Protein AF-A0A9Q0YA78-F1 (afdb_monomer_lite)

Radius of gyration: 36.46 Å; chains: 1; bounding box: 88×29×106 Å

Organism: Holothuria leucospilota (NCBI:txid206669)

Structure (mmCIF, N/CA/C/O backbone):
data_AF-A0A9Q0YA78-F1
#
_entry.id   AF-A0A9Q0YA78-F1
#
loop_
_atom_site.group_PDB
_atom_site.id
_atom_site.type_symbol
_atom_site.label_atom_id
_atom_site.label_alt_id
_atom_site.label_comp_id
_atom_site.label_asym_id
_atom_site.label_entity_id
_atom_site.label_seq_id
_atom_site.pdbx_PDB_ins_code
_atom_site.Cartn_x
_atom_site.Cartn_y
_atom_site.Cartn_z
_atom_site.occupancy
_atom_site.B_iso_or_equiv
_atom_site.auth_seq_id
_atom_site.auth_comp_id
_atom_site.auth_asym_id
_atom_site.auth_atom_id
_atom_site.pdbx_PDB_model_num
ATOM 1 N N . MET A 1 1 ? 70.810 4.945 -83.629 1.00 48.88 1 MET A N 1
ATOM 2 C CA . MET A 1 1 ? 69.880 4.087 -82.859 1.00 48.88 1 MET A CA 1
ATOM 3 C C . MET A 1 1 ? 69.888 4.573 -81.415 1.00 48.88 1 MET A C 1
ATOM 5 O O . MET A 1 1 ? 70.810 4.246 -80.690 1.00 48.88 1 MET A O 1
ATOM 9 N N . GLY A 1 2 ? 68.964 5.450 -81.023 1.00 53.22 2 GLY A N 1
ATOM 10 C CA . GLY A 1 2 ? 68.995 6.062 -79.678 1.00 53.22 2 GLY A CA 1
ATOM 11 C C . GLY A 1 2 ? 67.741 6.845 -79.279 1.00 53.22 2 GLY A C 1
ATOM 12 O O . GLY A 1 2 ? 67.612 7.241 -78.131 1.00 53.22 2 GLY A O 1
ATOM 13 N N . HIS A 1 3 ? 66.785 7.029 -80.196 1.00 46.94 3 HIS A N 1
ATOM 14 C CA . HIS A 1 3 ? 65.604 7.865 -79.962 1.00 46.94 3 HIS A CA 1
ATOM 15 C C . HIS A 1 3 ? 64.365 7.117 -79.433 1.00 46.94 3 HIS A C 1
ATOM 17 O O . HIS A 1 3 ? 63.418 7.769 -79.011 1.00 46.94 3 HIS A O 1
ATOM 23 N N . GLN A 1 4 ? 64.344 5.775 -79.415 1.00 49.75 4 GLN A N 1
ATOM 24 C CA . GLN A 1 4 ? 63.182 5.016 -78.909 1.00 49.75 4 GLN A CA 1
ATOM 25 C C . GLN A 1 4 ? 63.222 4.704 -77.402 1.00 49.75 4 GLN A C 1
ATOM 27 O O . GLN A 1 4 ? 62.189 4.395 -76.812 1.00 49.75 4 GLN A O 1
ATOM 32 N N . ILE A 1 5 ? 64.381 4.808 -76.746 1.00 51.97 5 ILE A N 1
ATOM 33 C CA . ILE A 1 5 ? 64.508 4.434 -75.325 1.00 51.97 5 ILE A CA 1
ATOM 34 C C . ILE A 1 5 ? 63.993 5.557 -74.405 1.00 51.97 5 ILE A C 1
ATOM 36 O O . ILE A 1 5 ? 63.426 5.276 -73.353 1.00 51.97 5 ILE A O 1
ATOM 40 N N . ILE A 1 6 ? 64.109 6.822 -74.824 1.00 52.03 6 ILE A N 1
ATOM 41 C CA . ILE A 1 6 ? 63.737 7.985 -73.999 1.00 52.03 6 ILE A CA 1
ATOM 42 C C . ILE A 1 6 ? 62.209 8.099 -73.854 1.00 52.03 6 ILE A C 1
ATOM 44 O O . ILE A 1 6 ? 61.711 8.275 -72.748 1.00 52.03 6 ILE A O 1
ATOM 48 N N . VAL A 1 7 ? 61.453 7.878 -74.935 1.00 53.69 7 VAL A N 1
ATOM 49 C CA . VAL A 1 7 ? 59.979 7.976 -74.919 1.00 53.69 7 VAL A CA 1
ATOM 50 C C . VAL A 1 7 ? 59.339 6.860 -74.079 1.00 53.69 7 VAL A C 1
ATOM 52 O O . VAL A 1 7 ? 58.340 7.080 -73.401 1.00 53.69 7 VAL A O 1
ATOM 55 N N . THR A 1 8 ? 59.942 5.668 -74.051 1.00 49.88 8 THR A N 1
ATOM 56 C CA . THR A 1 8 ? 59.390 4.516 -73.312 1.00 49.88 8 THR A CA 1
ATOM 57 C C . THR A 1 8 ? 59.536 4.663 -71.787 1.00 49.88 8 THR A C 1
ATOM 59 O O . THR A 1 8 ? 58.730 4.115 -71.034 1.00 49.88 8 THR A O 1
ATOM 62 N N . ASN A 1 9 ? 60.535 5.418 -71.313 1.00 53.44 9 ASN A N 1
ATOM 63 C CA . ASN A 1 9 ? 60.735 5.676 -69.883 1.00 53.44 9 ASN A CA 1
ATOM 64 C C . ASN A 1 9 ? 59.846 6.809 -69.349 1.00 53.44 9 ASN A C 1
ATOM 66 O O . ASN A 1 9 ? 59.402 6.725 -68.206 1.00 53.44 9 ASN A O 1
ATOM 70 N N . GLU A 1 10 ? 59.531 7.826 -70.157 1.00 51.75 10 GLU A N 1
ATOM 71 C CA . GLU A 1 10 ? 58.632 8.907 -69.725 1.00 51.75 10 GLU A CA 1
ATOM 72 C C . GLU A 1 10 ? 57.169 8.461 -69.619 1.00 51.75 10 GLU A C 1
ATOM 74 O O . GLU A 1 10 ? 56.489 8.830 -68.663 1.00 51.75 10 GLU A O 1
ATOM 79 N N . ILE A 1 11 ? 56.703 7.589 -70.522 1.00 53.38 11 ILE A N 1
ATOM 80 C CA . ILE A 1 11 ? 55.330 7.057 -70.470 1.00 53.38 11 ILE A CA 1
ATOM 81 C C . ILE A 1 11 ? 55.129 6.194 -69.210 1.00 53.38 11 ILE A C 1
ATOM 83 O O . ILE A 1 11 ? 54.142 6.356 -68.498 1.00 53.38 11 ILE A O 1
ATOM 87 N N . LYS A 1 12 ? 56.114 5.356 -68.846 1.00 54.06 12 LYS A N 1
ATOM 88 C CA . LYS A 1 12 ? 56.071 4.579 -67.592 1.00 54.06 12 LYS A CA 1
ATOM 89 C C . LYS A 1 12 ? 56.096 5.454 -66.338 1.00 54.06 12 LYS A C 1
ATOM 91 O O . LYS A 1 12 ? 55.499 5.076 -65.333 1.00 54.06 12 LYS A O 1
ATOM 96 N N . ALA A 1 13 ? 56.786 6.596 -66.371 1.00 56.91 13 ALA A N 1
ATOM 97 C CA . ALA A 1 13 ? 56.838 7.519 -65.240 1.00 56.91 13 ALA A CA 1
ATOM 98 C C . ALA A 1 13 ? 55.505 8.262 -65.040 1.00 56.91 13 ALA A C 1
ATOM 100 O O . ALA A 1 13 ? 55.078 8.436 -63.900 1.00 56.91 13 ALA A O 1
ATOM 101 N N . GLN A 1 14 ? 54.817 8.647 -66.121 1.00 55.91 14 GLN A N 1
ATOM 102 C CA . GLN A 1 14 ? 53.503 9.299 -66.042 1.00 55.91 14 GLN A CA 1
ATOM 103 C C . GLN A 1 14 ? 52.413 8.366 -65.499 1.00 55.91 14 GLN A C 1
ATOM 105 O O . GLN A 1 14 ? 51.629 8.786 -64.644 1.00 55.91 14 GLN A O 1
ATOM 110 N N . ASP A 1 15 ? 52.420 7.092 -65.895 1.00 57.22 15 ASP A N 1
ATOM 111 C CA . ASP A 1 15 ? 51.503 6.095 -65.334 1.00 57.22 15 ASP A CA 1
ATOM 112 C C . ASP A 1 15 ? 51.773 5.862 -63.838 1.00 57.22 15 ASP A C 1
ATOM 114 O O . ASP A 1 15 ? 50.841 5.782 -63.036 1.00 57.22 15 ASP A O 1
ATOM 118 N N . LEU A 1 16 ? 53.045 5.838 -63.420 1.00 59.56 16 LEU A N 1
ATOM 119 C CA . LEU A 1 16 ? 53.422 5.643 -62.016 1.00 59.56 16 LEU A CA 1
ATOM 120 C C . LEU A 1 16 ? 52.961 6.801 -61.113 1.00 59.56 16 LEU A C 1
ATOM 122 O O . LEU A 1 16 ? 52.517 6.575 -59.985 1.00 59.56 16 LEU A O 1
ATOM 126 N N . VAL A 1 17 ? 53.030 8.040 -61.612 1.00 66.94 17 VAL A N 1
ATOM 127 C CA . VAL A 1 17 ? 52.530 9.229 -60.900 1.00 66.94 17 VAL A CA 1
ATOM 128 C C . VAL A 1 17 ? 51.002 9.198 -60.800 1.00 66.94 17 VAL A C 1
ATOM 130 O O . VAL A 1 17 ? 50.461 9.501 -59.735 1.00 66.94 17 VAL A O 1
ATOM 133 N N . GLY A 1 18 ? 50.309 8.762 -61.857 1.00 71.06 18 GLY A N 1
ATOM 134 C CA . GLY A 1 18 ? 48.857 8.565 -61.849 1.00 71.06 18 GLY A CA 1
ATOM 135 C C . GLY A 1 18 ? 48.407 7.527 -60.818 1.00 71.06 18 GLY A C 1
ATOM 136 O O . GLY A 1 18 ? 47.500 7.794 -60.029 1.00 71.06 18 GLY A O 1
ATOM 137 N N . TYR A 1 19 ? 49.093 6.383 -60.748 1.00 74.75 19 TYR A N 1
ATOM 138 C CA . TYR A 1 19 ? 48.828 5.347 -59.745 1.00 74.75 19 TYR A CA 1
ATOM 139 C C . TYR A 1 19 ? 49.105 5.823 -58.315 1.00 74.75 19 TYR A C 1
ATOM 141 O O . TYR A 1 19 ? 48.312 5.549 -57.415 1.00 74.75 19 TYR A O 1
ATOM 149 N N . SER A 1 20 ? 50.190 6.570 -58.095 1.00 78.12 20 SER A N 1
ATOM 150 C CA . SER A 1 20 ? 50.509 7.141 -56.779 1.00 78.12 20 SER A CA 1
ATOM 151 C C . SER A 1 20 ? 49.439 8.135 -56.313 1.00 78.12 20 SER A C 1
ATOM 153 O O . SER A 1 20 ? 48.967 8.065 -55.177 1.00 78.12 20 SER A O 1
ATOM 155 N N . LEU A 1 21 ? 48.989 9.023 -57.207 1.00 80.00 21 LEU A N 1
ATOM 156 C CA . LEU A 1 21 ? 47.930 9.982 -56.901 1.00 80.00 21 LEU A CA 1
ATOM 157 C C . LEU A 1 21 ? 46.595 9.272 -56.631 1.00 80.00 21 LEU A C 1
ATOM 159 O O . LEU A 1 21 ? 45.895 9.617 -55.681 1.00 80.00 21 LEU A O 1
ATOM 163 N N . PHE A 1 22 ? 46.269 8.242 -57.414 1.00 78.00 22 PHE A N 1
ATOM 164 C CA . PHE A 1 22 ? 45.062 7.440 -57.227 1.00 78.00 22 PHE A CA 1
ATOM 165 C C . PHE A 1 22 ? 45.054 6.714 -55.875 1.00 78.00 22 PHE A C 1
ATOM 167 O O . PHE A 1 22 ? 44.046 6.735 -55.170 1.00 78.00 22 PHE A O 1
ATOM 174 N N . LEU A 1 23 ? 46.187 6.134 -55.465 1.00 79.75 23 LEU A N 1
ATOM 175 C CA . LEU A 1 23 ? 46.332 5.484 -54.160 1.00 79.75 23 LEU A CA 1
ATOM 176 C C . LEU A 1 23 ? 46.235 6.477 -52.997 1.00 79.75 23 LEU A C 1
ATOM 178 O O . LEU A 1 23 ? 45.629 6.155 -51.975 1.00 79.75 23 LEU A O 1
ATOM 182 N N . LEU A 1 24 ? 46.777 7.689 -53.148 1.00 83.94 24 LEU A N 1
ATOM 183 C CA . LEU A 1 24 ? 46.647 8.745 -52.141 1.00 83.94 24 LEU A CA 1
ATOM 184 C C . LEU A 1 24 ? 45.196 9.203 -51.982 1.00 83.94 24 LEU A C 1
ATOM 186 O O . LEU A 1 24 ? 44.709 9.302 -50.857 1.00 83.94 24 LEU A O 1
ATOM 190 N N . VAL A 1 25 ? 44.487 9.428 -53.092 1.00 87.00 25 VAL A N 1
ATOM 191 C CA . VAL A 1 25 ? 43.066 9.801 -53.068 1.00 87.00 25 VAL A CA 1
ATOM 192 C C . VAL A 1 25 ? 42.229 8.678 -52.459 1.00 87.00 25 VAL A C 1
ATOM 194 O O . VAL A 1 25 ? 41.401 8.938 -51.590 1.00 87.00 25 VAL A O 1
ATOM 197 N N . TYR A 1 26 ? 42.478 7.426 -52.844 1.00 83.50 26 TYR A N 1
ATOM 198 C CA . TYR A 1 26 ? 41.766 6.276 -52.293 1.00 83.50 26 TYR A CA 1
ATOM 199 C C . TYR A 1 26 ? 42.008 6.114 -50.787 1.00 83.50 26 TYR A C 1
ATOM 201 O O . TYR A 1 26 ? 41.061 5.912 -50.032 1.00 83.50 26 TYR A O 1
ATOM 209 N N . SER A 1 27 ? 43.257 6.261 -50.336 1.00 86.62 27 SER A N 1
ATOM 210 C CA . SER A 1 27 ? 43.613 6.209 -48.914 1.00 86.62 27 SER A CA 1
ATOM 211 C C . SER A 1 27 ? 42.928 7.322 -48.116 1.00 86.62 27 SER A C 1
ATOM 213 O O . SER A 1 27 ? 42.385 7.067 -47.041 1.00 86.62 27 SER A O 1
ATOM 215 N N . LEU A 1 28 ? 42.865 8.539 -48.668 1.00 90.25 28 LEU A N 1
ATOM 216 C CA . LEU A 1 28 ? 42.172 9.666 -48.046 1.00 90.25 28 LEU A CA 1
ATOM 217 C C . LEU A 1 28 ? 40.662 9.405 -47.926 1.00 90.25 28 LEU A C 1
ATOM 219 O O . LEU A 1 28 ? 40.086 9.590 -46.857 1.00 90.25 28 LEU A O 1
ATOM 223 N N . VAL A 1 29 ? 40.028 8.927 -49.001 1.00 90.31 29 VAL A N 1
ATOM 224 C CA . VAL A 1 29 ? 38.597 8.583 -49.013 1.00 90.31 29 VAL A CA 1
ATOM 225 C C . VAL A 1 29 ? 38.306 7.452 -48.030 1.00 90.31 29 VAL A C 1
ATOM 227 O O . VAL A 1 29 ? 37.355 7.540 -47.257 1.00 90.31 29 VAL A O 1
ATOM 230 N N . PHE A 1 30 ? 39.146 6.418 -48.005 1.00 86.06 30 PHE A N 1
ATOM 231 C CA . PHE A 1 30 ? 39.014 5.303 -47.075 1.00 86.06 30 PHE A CA 1
ATOM 232 C C . PHE A 1 30 ? 39.153 5.763 -45.619 1.00 86.06 30 PHE A C 1
ATOM 234 O O . PHE A 1 30 ? 38.323 5.409 -44.783 1.00 86.06 30 PHE A O 1
ATOM 241 N N . ALA A 1 31 ? 40.135 6.615 -45.315 1.00 90.62 31 ALA A N 1
ATOM 242 C CA . ALA A 1 31 ? 40.298 7.196 -43.987 1.00 90.62 31 ALA A CA 1
ATOM 243 C C . ALA A 1 31 ? 39.084 8.049 -43.579 1.00 90.62 31 ALA A C 1
ATOM 245 O O . ALA A 1 31 ? 38.609 7.931 -42.449 1.00 90.62 31 ALA A O 1
ATOM 246 N N . CYS A 1 32 ? 38.526 8.848 -44.496 1.00 88.25 32 CYS A N 1
ATOM 247 C CA . CYS A 1 32 ? 37.296 9.605 -44.255 1.00 88.25 32 CYS A CA 1
ATOM 248 C C . CYS A 1 32 ? 36.095 8.693 -43.979 1.00 88.25 32 CYS A C 1
ATOM 250 O O . CYS A 1 32 ? 35.324 8.979 -43.067 1.00 88.25 32 CYS A O 1
ATOM 252 N N . LEU A 1 33 ? 35.943 7.591 -44.720 1.00 88.00 33 LEU A N 1
ATOM 253 C CA . LEU A 1 33 ? 34.861 6.628 -44.506 1.00 88.00 33 LEU A CA 1
ATOM 254 C C . LEU A 1 33 ? 34.988 5.919 -43.157 1.00 88.00 33 LEU A C 1
ATOM 256 O O . LEU A 1 33 ? 34.001 5.811 -42.436 1.00 88.00 33 LEU A O 1
ATOM 260 N N . VAL A 1 34 ? 36.196 5.488 -42.783 1.00 87.69 34 VAL A N 1
ATOM 261 C CA . VAL A 1 34 ? 36.450 4.858 -41.479 1.00 87.69 34 VAL A CA 1
ATOM 262 C C . VAL A 1 34 ? 36.205 5.847 -40.344 1.00 87.69 34 VAL A C 1
ATOM 264 O O . VAL A 1 34 ? 35.561 5.490 -39.361 1.00 87.69 34 VAL A O 1
ATOM 267 N N . PHE A 1 35 ? 36.653 7.098 -40.482 1.00 85.88 35 PHE A N 1
ATOM 268 C CA . PHE A 1 35 ? 36.404 8.140 -39.489 1.00 85.88 35 PHE A CA 1
ATOM 269 C C . PHE A 1 35 ? 34.913 8.459 -39.362 1.00 85.88 35 PHE A C 1
ATOM 271 O O . PHE A 1 35 ? 34.400 8.546 -38.251 1.00 85.88 35 PHE A O 1
ATOM 278 N N . PHE A 1 36 ? 34.198 8.578 -40.483 1.00 82.00 36 PHE A N 1
ATOM 279 C CA . PHE A 1 36 ? 32.755 8.807 -40.487 1.00 82.00 36 PHE A CA 1
ATOM 280 C C . PHE A 1 36 ? 32.005 7.638 -39.849 1.00 82.00 36 PHE A C 1
ATOM 282 O O . PHE A 1 36 ? 31.114 7.855 -39.034 1.00 82.00 36 PHE A O 1
ATOM 289 N N . PHE A 1 37 ? 32.404 6.402 -40.155 1.00 80.00 37 PHE A N 1
ATOM 290 C CA . PHE A 1 37 ? 31.826 5.209 -39.552 1.00 80.00 37 PHE A CA 1
ATOM 291 C C . PHE A 1 37 ? 32.093 5.154 -38.046 1.00 80.00 37 PHE A C 1
ATOM 293 O O . PHE A 1 37 ? 31.168 4.910 -37.280 1.00 80.00 37 PHE A O 1
ATOM 300 N N . PHE A 1 38 ? 33.317 5.449 -37.598 1.00 77.75 38 PHE A N 1
ATOM 301 C CA . PHE A 1 38 ? 33.643 5.524 -36.172 1.00 77.75 38 PHE A CA 1
ATOM 302 C C . PHE A 1 38 ? 32.891 6.646 -35.466 1.00 77.75 38 PHE A C 1
ATOM 304 O O . PHE A 1 38 ? 32.394 6.433 -34.367 1.00 77.75 38 PHE A O 1
ATOM 311 N N . PHE A 1 39 ? 32.777 7.821 -36.081 1.00 77.12 39 PHE A N 1
ATOM 312 C CA . PHE A 1 39 ? 32.036 8.945 -35.522 1.00 77.12 39 PHE A CA 1
ATOM 313 C C . PHE A 1 39 ? 30.545 8.623 -35.425 1.00 77.12 39 PHE A C 1
ATOM 315 O O . PHE A 1 39 ? 29.938 8.850 -34.384 1.00 77.12 39 PHE A O 1
ATOM 322 N N . PHE A 1 40 ? 29.967 8.030 -36.470 1.00 73.75 40 PHE A N 1
ATO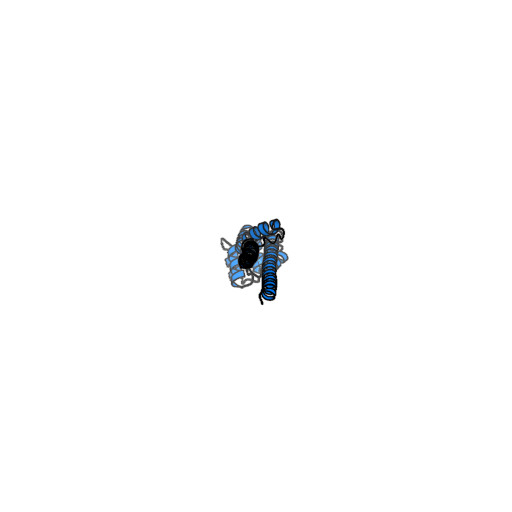M 323 C CA . PHE A 1 40 ? 28.573 7.605 -36.485 1.00 73.75 40 PHE A CA 1
ATOM 324 C C . PHE A 1 40 ? 28.317 6.494 -35.465 1.00 73.75 40 PHE A C 1
ATOM 326 O O . PHE A 1 40 ? 27.369 6.585 -34.695 1.00 73.75 40 PHE A O 1
ATOM 333 N N . PHE A 1 41 ? 29.190 5.487 -35.399 1.00 70.25 41 PHE A N 1
ATOM 334 C CA . PHE A 1 41 ? 29.104 4.400 -34.428 1.00 70.25 41 PHE A CA 1
ATOM 335 C C . PHE A 1 41 ? 29.263 4.921 -32.998 1.00 70.25 41 PHE A C 1
ATOM 337 O O . PHE A 1 41 ? 28.464 4.586 -32.132 1.00 70.25 41 PHE A O 1
ATOM 344 N N . PHE A 1 42 ? 30.234 5.800 -32.746 1.00 67.44 42 PHE A N 1
ATOM 345 C CA . PHE A 1 42 ? 30.429 6.430 -31.444 1.00 67.44 42 PHE A CA 1
ATOM 346 C C . PHE A 1 42 ? 29.224 7.292 -31.064 1.00 67.44 42 PHE A C 1
ATOM 348 O O . PHE A 1 42 ? 28.749 7.206 -29.937 1.00 67.44 42 PHE A O 1
ATOM 355 N N . PHE A 1 43 ? 28.664 8.060 -31.998 1.00 61.56 43 PHE A N 1
ATOM 356 C CA . PHE A 1 43 ? 27.446 8.826 -31.756 1.00 61.56 43 PHE A CA 1
ATOM 357 C C . PHE A 1 43 ? 26.264 7.896 -31.464 1.00 61.56 43 PHE A C 1
ATOM 359 O O . PHE A 1 43 ? 25.551 8.122 -30.504 1.00 61.56 43 PHE A O 1
ATOM 366 N N . PHE A 1 44 ? 26.087 6.793 -32.186 1.00 59.12 44 PHE A N 1
ATOM 367 C CA . PHE A 1 44 ? 24.976 5.869 -31.939 1.00 59.12 44 PHE A CA 1
ATOM 368 C C . PHE A 1 44 ? 25.119 5.066 -30.634 1.00 59.12 44 PHE A C 1
ATOM 370 O O . PHE A 1 44 ? 24.120 4.733 -29.999 1.00 59.12 44 PHE A O 1
ATOM 377 N N . PHE A 1 45 ? 26.353 4.742 -30.231 1.00 54.28 45 PHE A N 1
ATOM 378 C CA . PHE A 1 45 ? 26.633 3.902 -29.062 1.00 54.28 45 PHE A CA 1
ATOM 379 C C . PHE A 1 45 ? 26.812 4.714 -27.769 1.00 54.28 45 PHE A C 1
ATOM 381 O O . PHE A 1 45 ? 26.384 4.275 -26.701 1.00 54.28 45 PHE A O 1
ATOM 388 N N . PHE A 1 46 ? 27.419 5.906 -27.849 1.00 47.66 46 PHE A N 1
ATOM 389 C CA . PHE A 1 46 ? 27.652 6.795 -26.703 1.00 47.66 46 PHE A CA 1
ATOM 390 C C . PHE A 1 46 ? 26.649 7.935 -26.592 1.00 47.66 46 PHE A C 1
ATOM 392 O O . PHE A 1 46 ? 26.332 8.327 -25.464 1.00 47.66 46 PHE A O 1
ATOM 399 N N . ALA A 1 47 ? 26.080 8.433 -27.697 1.00 45.00 47 ALA A N 1
ATOM 400 C CA . ALA A 1 47 ? 24.837 9.179 -27.581 1.00 45.00 47 ALA A CA 1
ATOM 401 C C . ALA A 1 47 ? 23.754 8.140 -27.310 1.00 45.00 47 ALA A C 1
ATOM 403 O O . ALA A 1 47 ? 23.073 7.643 -28.204 1.00 45.00 47 ALA A O 1
ATOM 404 N N . LYS A 1 48 ? 23.589 7.800 -26.024 1.00 43.34 48 LYS A N 1
ATOM 405 C CA . LYS A 1 48 ? 22.315 7.265 -25.560 1.00 43.34 48 LYS A CA 1
ATOM 406 C C . LYS A 1 48 ? 21.260 8.153 -26.200 1.00 43.34 48 LYS A C 1
ATOM 408 O O . LYS A 1 48 ? 21.338 9.368 -25.987 1.00 43.34 48 LYS A O 1
ATOM 413 N N . PRO A 1 49 ? 20.306 7.607 -26.965 1.00 40.19 49 PRO A N 1
ATOM 414 C CA . PRO A 1 49 ? 19.173 8.404 -27.349 1.00 40.19 49 PRO A CA 1
ATOM 415 C C . PRO A 1 49 ? 18.534 8.831 -26.029 1.00 40.19 49 PRO A C 1
ATOM 417 O O . PRO A 1 49 ? 17.847 8.054 -25.363 1.00 40.19 49 PRO A O 1
ATOM 420 N N . LYS A 1 50 ? 18.782 10.080 -25.621 1.00 47.38 50 LYS A N 1
ATOM 421 C CA . LYS A 1 50 ? 17.804 10.844 -24.870 1.00 47.38 50 LYS A CA 1
ATOM 422 C C . LYS A 1 50 ? 16.666 10.986 -25.859 1.00 47.38 50 LYS A C 1
ATOM 424 O O . LYS A 1 50 ? 16.566 11.965 -26.587 1.00 47.38 50 LYS A O 1
ATOM 429 N N . PHE A 1 51 ? 15.871 9.924 -25.945 1.00 40.19 51 PHE A N 1
ATOM 430 C CA . PHE A 1 51 ? 14.513 10.004 -26.412 1.00 40.19 51 PHE A CA 1
ATOM 431 C C . PHE A 1 51 ? 13.893 11.039 -25.479 1.00 40.19 51 PHE A C 1
ATOM 433 O O . PHE A 1 51 ? 13.583 10.746 -24.324 1.00 40.19 51 PHE A O 1
ATOM 440 N N . GLY A 1 52 ? 13.874 12.287 -25.942 1.00 40.66 52 GLY A N 1
ATOM 441 C CA . GLY A 1 52 ? 13.093 13.358 -25.360 1.00 40.66 52 GLY A CA 1
ATOM 442 C C . GLY A 1 52 ? 11.638 12.987 -25.568 1.00 40.66 52 GLY A C 1
ATOM 443 O O . GLY A 1 52 ? 11.001 13.433 -26.509 1.00 40.66 52 GLY A O 1
ATOM 444 N N . ILE A 1 53 ? 11.160 12.060 -24.748 1.00 43.38 53 ILE A N 1
ATOM 445 C CA . ILE A 1 53 ? 9.829 12.184 -24.192 1.00 43.38 53 ILE A CA 1
ATOM 446 C C . ILE A 1 53 ? 10.022 13.221 -23.101 1.00 43.38 53 ILE A C 1
ATOM 448 O O . ILE A 1 53 ? 10.929 13.048 -22.291 1.00 43.38 53 ILE A O 1
ATOM 452 N N . ASP A 1 54 ? 9.259 14.301 -23.151 1.00 44.84 54 ASP A N 1
ATOM 453 C CA . ASP A 1 54 ? 9.289 15.429 -22.219 1.00 44.84 54 ASP A CA 1
ATOM 454 C C . ASP A 1 54 ? 9.516 14.920 -20.780 1.00 44.84 54 ASP A C 1
ATOM 456 O O . ASP A 1 54 ? 8.636 14.334 -20.147 1.00 44.84 54 ASP A O 1
ATOM 460 N N . ASN A 1 55 ? 10.772 15.004 -20.323 1.00 45.19 55 ASN A N 1
ATOM 461 C CA . ASN A 1 55 ? 11.255 14.278 -19.142 1.00 45.19 55 ASN A CA 1
ATOM 462 C C . ASN A 1 55 ? 10.886 14.993 -17.843 1.00 45.19 55 ASN A C 1
ATOM 464 O O . ASN A 1 55 ? 11.028 14.403 -16.777 1.00 45.19 55 ASN A O 1
ATOM 468 N N . ASP A 1 56 ? 10.387 16.221 -17.938 1.00 48.72 56 ASP A N 1
ATOM 469 C CA . ASP A 1 56 ? 10.116 17.075 -16.787 1.00 48.72 56 ASP A CA 1
ATOM 470 C C . ASP A 1 56 ? 8.973 16.498 -15.939 1.00 48.72 56 ASP A C 1
ATOM 472 O O . ASP A 1 56 ? 9.043 16.493 -14.715 1.00 48.72 56 ASP A O 1
ATOM 476 N N . HIS A 1 57 ? 7.978 15.868 -16.575 1.00 47.97 57 HIS A N 1
ATOM 477 C CA . HIS A 1 57 ? 6.941 15.133 -15.850 1.00 47.97 57 HIS A CA 1
ATOM 478 C C . HIS A 1 57 ? 7.409 13.762 -15.361 1.00 47.97 57 HIS A C 1
ATOM 480 O O . HIS A 1 57 ? 6.939 13.297 -14.331 1.00 47.97 57 HIS A O 1
ATOM 486 N N . LEU A 1 58 ? 8.329 13.095 -16.065 1.00 44.84 58 LEU A N 1
ATOM 487 C CA . LEU A 1 58 ? 8.750 11.740 -15.707 1.00 44.84 58 LEU A CA 1
ATOM 488 C C . LEU A 1 58 ? 9.773 11.726 -14.559 1.00 44.84 58 LEU A C 1
ATOM 490 O O . LEU A 1 58 ? 9.777 10.776 -13.785 1.00 44.84 58 LEU A O 1
ATOM 494 N N . SER A 1 59 ? 10.629 12.747 -14.425 1.00 50.53 59 SER A N 1
ATOM 495 C CA . SER A 1 59 ? 11.586 12.862 -13.312 1.00 50.53 59 SER A CA 1
ATOM 496 C C . SER A 1 59 ? 10.915 13.260 -12.001 1.00 50.53 59 SER A C 1
ATOM 498 O O . SER A 1 59 ? 11.252 12.693 -10.961 1.00 50.53 59 SER A O 1
ATOM 500 N N . ASP A 1 60 ? 9.934 14.165 -12.056 1.00 51.16 60 ASP A N 1
ATOM 501 C CA . ASP A 1 60 ? 9.086 14.483 -10.903 1.00 51.16 60 ASP A CA 1
ATOM 502 C C . ASP A 1 60 ? 8.246 13.268 -10.510 1.00 51.16 60 ASP A C 1
ATOM 504 O O . ASP A 1 60 ? 8.130 12.949 -9.331 1.00 51.16 60 ASP A O 1
ATOM 508 N N . PHE A 1 61 ? 7.734 12.520 -11.491 1.00 47.88 61 PHE A N 1
ATOM 509 C CA . PHE A 1 61 ? 6.916 11.342 -11.232 1.00 47.88 61 PHE A CA 1
ATOM 510 C C . PHE A 1 61 ? 7.712 10.145 -10.701 1.00 47.88 61 PHE A C 1
ATOM 512 O O . PHE A 1 61 ? 7.260 9.469 -9.783 1.00 47.88 61 PHE A O 1
ATOM 519 N N . VAL A 1 62 ? 8.915 9.882 -11.225 1.00 50.59 62 VAL A N 1
ATOM 520 C CA . VAL A 1 62 ? 9.812 8.853 -10.669 1.00 50.59 62 VAL A CA 1
ATOM 521 C C . VAL A 1 62 ? 10.195 9.216 -9.232 1.00 50.59 62 VAL A C 1
ATOM 523 O O . VAL A 1 62 ? 10.109 8.351 -8.362 1.00 50.59 62 VAL A O 1
ATOM 526 N N . SER A 1 63 ? 10.484 10.493 -8.959 1.00 50.66 63 SER A N 1
ATOM 527 C CA . SER A 1 63 ? 10.759 10.980 -7.599 1.00 50.66 63 SER A CA 1
ATOM 528 C C . SER A 1 63 ? 9.537 10.864 -6.676 1.00 50.66 63 SER A C 1
ATOM 530 O O . SER A 1 63 ? 9.676 10.454 -5.528 1.00 50.66 63 SER A O 1
ATOM 532 N N . GLN A 1 64 ? 8.323 11.142 -7.169 1.00 50.16 64 GLN A N 1
ATOM 533 C CA . GLN A 1 64 ? 7.076 10.945 -6.415 1.00 50.16 64 GLN A CA 1
ATOM 534 C C . GLN A 1 64 ? 6.743 9.463 -6.193 1.00 50.16 64 GLN A C 1
ATOM 536 O O . GLN A 1 64 ? 6.243 9.106 -5.130 1.00 50.16 64 GLN A O 1
ATOM 541 N N . SER A 1 65 ? 7.052 8.585 -7.151 1.00 52.34 65 SER A N 1
ATOM 542 C CA . SER A 1 65 ? 6.834 7.137 -7.031 1.00 52.34 65 SER A CA 1
ATOM 543 C C . SER A 1 65 ? 7.811 6.463 -6.062 1.00 52.34 65 SER A C 1
ATOM 545 O O . SER A 1 65 ? 7.445 5.478 -5.424 1.00 52.34 65 SER A O 1
ATOM 547 N N . GLU A 1 66 ? 9.024 7.009 -5.902 1.00 53.03 66 GLU A N 1
ATOM 548 C CA . GLU A 1 66 ? 9.943 6.621 -4.823 1.00 53.03 66 GLU A CA 1
ATOM 549 C C . GLU A 1 66 ? 9.470 7.152 -3.462 1.00 53.03 66 GLU A C 1
ATOM 551 O O . GLU A 1 66 ? 9.594 6.451 -2.458 1.00 53.03 66 GLU A O 1
ATOM 556 N N . PHE A 1 67 ? 8.869 8.348 -3.428 1.00 53.12 67 PHE A N 1
ATOM 557 C CA . PHE A 1 67 ? 8.321 8.944 -2.206 1.00 53.12 67 PHE A CA 1
ATOM 558 C C . PHE A 1 67 ? 7.052 8.242 -1.702 1.00 53.12 67 PHE A C 1
ATOM 560 O O . PHE A 1 67 ? 6.874 8.090 -0.497 1.00 53.12 67 PHE A O 1
ATOM 567 N N . PHE A 1 68 ? 6.177 7.771 -2.592 1.00 65.06 68 PHE A N 1
ATOM 568 C CA . PHE A 1 68 ? 4.890 7.170 -2.226 1.00 65.06 68 PHE A CA 1
ATOM 569 C C . PHE A 1 68 ? 4.932 5.636 -2.246 1.00 65.06 68 PHE A C 1
ATOM 571 O O . PHE A 1 68 ? 4.190 4.956 -2.958 1.00 65.06 68 PHE A O 1
ATOM 578 N N . SER A 1 69 ? 5.841 5.075 -1.446 1.00 75.81 69 SER A N 1
ATOM 579 C CA . SER A 1 69 ? 5.921 3.630 -1.227 1.00 75.81 69 SER A CA 1
ATOM 580 C C . SER A 1 69 ? 4.747 3.119 -0.382 1.00 75.81 69 SER A C 1
ATOM 582 O O . SER A 1 69 ? 4.091 3.867 0.342 1.00 75.81 69 SER A O 1
ATOM 584 N N . TYR A 1 70 ? 4.512 1.805 -0.414 1.00 79.56 70 TYR A N 1
ATOM 585 C CA . TYR A 1 70 ? 3.511 1.179 0.455 1.00 79.56 70 TYR A CA 1
ATOM 586 C C . TYR A 1 70 ? 3.813 1.400 1.951 1.00 79.56 70 TYR A C 1
ATOM 588 O O . TYR A 1 70 ? 2.897 1.541 2.752 1.00 79.56 70 TYR A O 1
ATOM 596 N N . GLY A 1 71 ? 5.093 1.502 2.330 1.00 82.19 71 GLY A N 1
ATOM 597 C CA . GLY A 1 71 ? 5.483 1.878 3.693 1.00 82.19 71 GLY A CA 1
ATOM 598 C C . GLY A 1 71 ? 5.031 3.294 4.052 1.00 82.19 71 GLY A C 1
ATOM 599 O O . GLY A 1 71 ? 4.431 3.495 5.103 1.00 82.19 71 GLY A O 1
ATOM 600 N N . HIS A 1 72 ? 5.212 4.245 3.134 1.00 82.56 72 HIS A N 1
ATOM 601 C CA . HIS A 1 72 ? 4.803 5.636 3.333 1.00 82.56 72 HIS A CA 1
ATOM 602 C C . HIS A 1 72 ? 3.276 5.777 3.438 1.00 82.56 72 HIS A C 1
ATOM 604 O O . HIS A 1 72 ? 2.775 6.565 4.242 1.00 82.56 72 HIS A O 1
ATOM 610 N N . LEU A 1 73 ? 2.520 4.979 2.672 1.00 84.00 73 LEU A N 1
ATOM 611 C CA . LEU A 1 73 ? 1.066 4.881 2.820 1.00 84.00 73 LEU A CA 1
ATOM 612 C C . LEU A 1 73 ? 0.694 4.440 4.243 1.00 84.00 73 LEU A C 1
ATOM 614 O O . LEU A 1 73 ? -0.147 5.078 4.870 1.00 84.00 73 LEU A O 1
ATOM 618 N N . LYS A 1 74 ? 1.345 3.399 4.777 1.00 86.25 74 LYS A N 1
ATOM 619 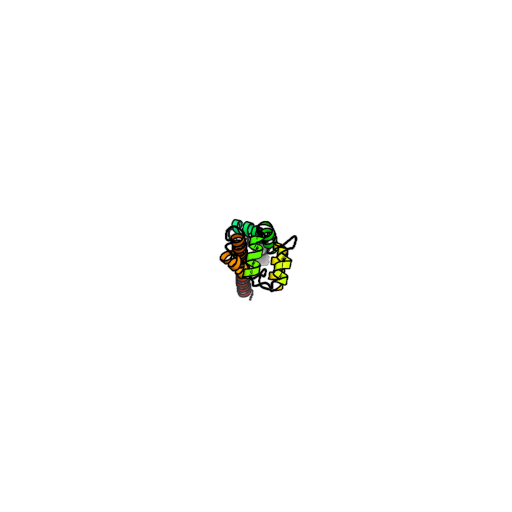C CA . LYS A 1 74 ? 1.078 2.898 6.134 1.00 86.25 74 LYS A CA 1
ATOM 620 C C . LYS A 1 74 ? 1.397 3.919 7.216 1.00 86.25 74 LYS A C 1
ATOM 622 O O . LYS A 1 74 ? 0.549 4.144 8.071 1.00 86.25 74 LYS A O 1
ATOM 627 N N . GLU A 1 75 ? 2.555 4.567 7.153 1.00 84.62 75 GLU A N 1
ATOM 628 C CA . GLU A 1 75 ? 2.923 5.624 8.108 1.00 84.62 75 GLU A CA 1
ATOM 629 C C . GLU A 1 75 ? 1.927 6.787 8.070 1.00 84.62 75 GLU A C 1
ATOM 631 O O . GLU A 1 75 ? 1.482 7.293 9.103 1.00 84.62 75 GLU A O 1
ATOM 636 N N . THR A 1 76 ? 1.502 7.180 6.868 1.00 82.62 76 THR A N 1
ATOM 637 C CA . THR A 1 76 ? 0.530 8.266 6.724 1.00 82.62 76 THR A CA 1
ATOM 638 C C . THR A 1 76 ? -0.826 7.851 7.297 1.00 82.62 76 THR A C 1
ATOM 640 O O . THR A 1 76 ? -1.421 8.612 8.057 1.00 82.62 76 THR A O 1
ATOM 643 N N . LEU A 1 77 ? -1.292 6.629 7.019 1.00 84.19 77 LEU A N 1
ATOM 644 C CA . LEU A 1 77 ? -2.515 6.082 7.613 1.00 84.19 77 LEU A CA 1
ATOM 645 C C . LEU A 1 77 ? -2.419 5.993 9.141 1.00 84.19 77 LEU A C 1
ATOM 647 O O . LEU A 1 77 ? -3.364 6.383 9.815 1.00 84.19 77 LEU A O 1
ATOM 651 N N . GLN A 1 78 ? -1.280 5.577 9.700 1.00 84.06 78 GLN A N 1
ATOM 652 C CA . GLN A 1 78 ? -1.045 5.573 11.150 1.00 84.06 78 GLN A CA 1
ATOM 653 C C . GLN A 1 78 ? -1.222 6.959 11.774 1.00 84.06 78 GLN A C 1
ATOM 655 O O . GLN A 1 78 ? -1.813 7.068 12.843 1.00 84.06 78 GLN A O 1
ATOM 660 N N . SER A 1 79 ? -0.767 8.014 11.095 1.00 79.75 79 SER A N 1
ATOM 661 C CA . SER A 1 79 ? -0.897 9.391 11.588 1.00 79.75 79 SER A CA 1
ATOM 662 C C . SER A 1 79 ? -2.297 9.999 11.423 1.00 79.75 79 SER A C 1
ATOM 664 O O . SER A 1 79 ? -2.647 10.934 12.140 1.00 79.75 79 SER A O 1
ATOM 666 N N . GLN A 1 80 ? -3.079 9.519 10.451 1.00 78.75 80 GLN A N 1
ATOM 667 C CA . GLN A 1 80 ? -4.359 10.123 10.055 1.00 78.75 80 GLN A CA 1
ATOM 668 C C . GLN A 1 80 ? -5.579 9.346 10.561 1.00 78.75 80 GLN A C 1
ATOM 670 O O . GLN A 1 80 ? -6.674 9.906 10.626 1.00 78.75 80 GLN A O 1
ATOM 675 N N . LEU A 1 81 ? -5.419 8.064 10.892 1.00 81.38 81 LEU A N 1
ATOM 676 C CA . LEU A 1 81 ? -6.515 7.209 11.318 1.00 81.38 81 LEU A CA 1
ATOM 677 C C . LEU A 1 81 ? -6.739 7.334 12.827 1.00 81.38 81 LEU A C 1
ATOM 679 O O . LEU A 1 81 ? -5.863 7.022 13.631 1.00 81.38 81 LEU A O 1
ATOM 683 N N . GLN A 1 82 ? -7.934 7.785 13.195 1.00 78.75 82 GLN A N 1
ATOM 684 C CA . GLN A 1 82 ? -8.375 7.881 14.584 1.00 78.75 82 GLN A CA 1
ATOM 685 C C . GLN A 1 82 ? -8.867 6.519 15.105 1.00 78.75 82 GLN A C 1
ATOM 687 O O . GLN A 1 82 ? -9.193 5.614 14.329 1.00 78.75 82 GLN A O 1
ATOM 692 N N . GLU A 1 83 ? -8.929 6.369 16.430 1.00 78.38 83 GLU A N 1
ATOM 693 C CA . GLU A 1 83 ? -9.371 5.135 17.101 1.00 78.38 83 GLU A CA 1
ATOM 694 C C . GLU A 1 83 ? -10.781 4.693 16.680 1.00 78.38 83 GLU A C 1
ATOM 696 O O . GLU A 1 83 ? -11.027 3.503 16.474 1.00 78.38 83 GLU A O 1
ATOM 701 N N . ASP A 1 84 ? -11.706 5.639 16.488 1.00 81.50 84 ASP A N 1
ATOM 702 C CA . ASP A 1 84 ? -13.066 5.349 16.024 1.00 81.50 84 ASP A CA 1
ATOM 703 C C . ASP A 1 84 ? -13.066 4.790 14.591 1.00 81.50 84 ASP A C 1
ATOM 705 O O . ASP A 1 84 ? -13.839 3.889 14.263 1.00 81.50 84 ASP A O 1
ATOM 709 N N . GLY A 1 85 ? -12.163 5.294 13.748 1.00 81.75 85 GLY A N 1
ATOM 710 C CA . GLY A 1 85 ? -11.930 4.791 12.404 1.00 81.75 85 GLY A CA 1
ATOM 711 C C . GLY A 1 85 ? -11.380 3.369 12.418 1.00 81.75 85 GLY A C 1
ATOM 712 O O . GLY A 1 85 ? -11.843 2.532 11.644 1.00 81.75 85 GLY A O 1
ATOM 713 N N . CYS A 1 86 ? -10.461 3.067 13.340 1.00 85.38 86 CYS A N 1
ATOM 714 C CA . CYS A 1 86 ? -9.937 1.714 13.532 1.00 85.38 86 CYS A CA 1
ATOM 715 C C . CYS A 1 86 ? -11.044 0.729 13.918 1.00 85.38 86 CYS A C 1
ATOM 717 O O . CYS A 1 86 ? -11.155 -0.325 13.299 1.00 85.38 86 CYS A O 1
ATOM 719 N N . LEU A 1 87 ? -11.892 1.089 14.885 1.00 85.81 87 LEU A N 1
ATOM 720 C CA . LEU A 1 87 ? -13.042 0.283 15.314 1.00 85.81 87 LEU A CA 1
ATOM 721 C C . LEU A 1 87 ? -13.978 -0.043 14.150 1.00 85.81 87 LEU A C 1
ATOM 723 O O . LEU A 1 87 ? -14.277 -1.204 13.871 1.00 85.81 87 LEU A O 1
ATOM 727 N N . LYS A 1 88 ? -14.385 0.975 13.397 1.00 87.81 88 LYS A N 1
ATOM 728 C CA . LYS A 1 88 ? -15.303 0.755 12.280 1.00 87.81 88 LYS A CA 1
ATOM 729 C C . LYS A 1 88 ? -14.672 -0.086 11.165 1.00 87.81 88 LYS A C 1
ATOM 731 O O . LYS A 1 88 ? -15.360 -0.889 10.543 1.00 87.81 88 LYS A O 1
ATOM 736 N N . LEU A 1 89 ? -13.367 0.052 10.926 1.00 87.06 89 LEU A N 1
ATOM 737 C CA . LEU A 1 89 ? -12.645 -0.799 9.975 1.00 87.06 89 LEU A CA 1
ATOM 738 C C . LEU A 1 89 ? -12.535 -2.240 10.471 1.00 87.06 89 LEU A C 1
ATOM 740 O O . LEU A 1 89 ? -12.693 -3.165 9.678 1.00 87.06 89 LEU A O 1
ATOM 744 N N . THR A 1 90 ? -12.300 -2.452 11.768 1.00 88.44 90 THR A N 1
ATOM 745 C CA . THR A 1 90 ? -12.272 -3.807 12.332 1.00 88.44 90 THR A CA 1
ATOM 746 C C . THR A 1 90 ? -13.614 -4.516 12.180 1.00 88.44 90 THR A C 1
ATOM 748 O O . THR A 1 90 ? -13.633 -5.709 11.870 1.00 88.44 90 THR A O 1
ATOM 751 N N . ASP A 1 91 ? -14.715 -3.772 12.313 1.00 86.62 91 ASP A N 1
ATOM 752 C CA . ASP A 1 91 ? -16.070 -4.284 12.120 1.00 86.62 91 ASP A CA 1
ATOM 753 C C . ASP A 1 91 ? -16.356 -4.551 10.634 1.00 86.62 91 ASP A C 1
ATOM 755 O O . ASP A 1 91 ? -16.871 -5.614 10.289 1.00 86.62 91 ASP A O 1
ATOM 759 N N . TYR A 1 92 ? -15.947 -3.641 9.741 1.00 88.88 92 TYR A N 1
ATOM 760 C CA . TYR A 1 92 ? -16.089 -3.805 8.290 1.00 88.88 92 TYR A CA 1
ATOM 761 C C . TYR A 1 92 ? -15.384 -5.068 7.775 1.00 88.88 92 TYR A C 1
ATOM 763 O O . TYR A 1 92 ? -15.959 -5.851 7.021 1.00 88.88 92 TYR A O 1
ATOM 771 N N . PHE A 1 93 ? -14.149 -5.311 8.223 1.00 87.88 93 PHE A N 1
ATOM 772 C CA . PHE A 1 93 ? -13.384 -6.504 7.849 1.00 87.88 93 PHE A CA 1
ATOM 773 C C . PHE A 1 93 ? -13.773 -7.763 8.638 1.00 87.88 93 PHE A C 1
ATOM 775 O O . PHE A 1 93 ? -13.125 -8.801 8.476 1.00 87.88 93 PHE A O 1
ATOM 782 N N . ALA A 1 94 ? -14.811 -7.686 9.480 1.00 88.31 94 ALA A N 1
ATOM 783 C CA . ALA A 1 94 ? -15.291 -8.776 10.322 1.00 88.31 94 ALA A CA 1
ATOM 784 C C . ALA A 1 94 ? -14.148 -9.462 11.097 1.00 88.31 94 ALA A C 1
ATOM 786 O O . ALA A 1 94 ? -14.022 -10.693 11.122 1.00 88.31 94 ALA A O 1
ATOM 787 N N . LEU A 1 95 ? -13.262 -8.661 11.700 1.00 87.81 95 LEU A N 1
ATOM 788 C CA . LEU A 1 95 ? -12.213 -9.193 12.561 1.00 87.81 95 LEU A CA 1
ATOM 789 C C . LEU A 1 95 ? -12.851 -9.828 13.809 1.00 87.81 95 LEU A C 1
ATOM 791 O O . LEU A 1 95 ? -13.801 -9.279 14.362 1.00 87.81 95 LEU A O 1
ATOM 795 N N . PRO A 1 96 ? -12.354 -10.991 14.268 1.00 87.69 96 PRO A N 1
ATOM 796 C CA . PRO A 1 96 ? -12.923 -11.660 15.428 1.00 87.69 96 PRO A CA 1
ATOM 797 C C . PRO A 1 96 ? -12.758 -10.794 16.683 1.00 87.69 96 PRO A C 1
ATOM 799 O O . PRO A 1 96 ? -11.754 -10.093 16.829 1.00 87.69 96 PRO A O 1
ATOM 802 N N . ASP A 1 97 ? -13.730 -10.868 17.597 1.00 86.25 97 ASP A N 1
ATOM 803 C CA . ASP A 1 97 ? -13.832 -9.976 18.764 1.00 86.25 97 ASP A CA 1
ATOM 804 C C . ASP A 1 97 ? -12.549 -9.939 19.607 1.00 86.25 97 ASP A C 1
ATOM 806 O O . ASP A 1 97 ? -12.143 -8.888 20.095 1.00 86.25 97 ASP A O 1
ATOM 810 N N . ASN A 1 98 ? -11.857 -11.076 19.722 1.00 86.31 98 ASN A N 1
ATOM 811 C CA . ASN A 1 98 ? -10.581 -11.170 20.429 1.00 86.31 98 ASN A CA 1
ATOM 812 C C . ASN A 1 98 ? -9.463 -10.335 19.776 1.00 86.31 98 ASN A C 1
ATOM 814 O O . ASN A 1 98 ? -8.656 -9.742 20.488 1.00 86.31 98 ASN A O 1
ATOM 818 N N . GLN A 1 99 ? -9.404 -10.282 18.441 1.00 84.88 99 GLN A N 1
ATOM 819 C CA . GLN A 1 99 ? -8.465 -9.437 17.703 1.00 84.88 99 GLN A CA 1
ATOM 820 C C . GLN A 1 99 ? -8.901 -7.979 17.736 1.00 84.88 99 GLN A C 1
ATOM 822 O O . GLN A 1 99 ? -8.056 -7.114 17.942 1.00 84.88 99 GLN A O 1
ATOM 827 N N . ARG A 1 100 ? -10.200 -7.706 17.577 1.00 87.12 100 ARG A N 1
ATOM 828 C CA . ARG A 1 100 ? -10.739 -6.346 17.662 1.00 87.12 100 ARG A CA 1
ATOM 829 C C . ARG A 1 100 ? -10.364 -5.701 18.992 1.00 87.12 100 ARG A C 1
ATOM 831 O O . ARG A 1 100 ? -9.748 -4.641 19.014 1.00 87.12 100 ARG A O 1
ATOM 838 N N . ASP A 1 101 ? -10.677 -6.371 20.095 1.00 86.31 101 ASP A N 1
ATOM 839 C CA . ASP A 1 101 ? -10.426 -5.848 21.433 1.00 86.31 101 ASP A CA 1
ATOM 840 C C . ASP A 1 101 ? -8.927 -5.669 21.708 1.00 86.31 101 ASP A C 1
ATOM 842 O O . ASP A 1 101 ? -8.544 -4.725 22.396 1.00 86.31 101 ASP A O 1
ATOM 846 N N . ALA A 1 102 ? -8.075 -6.545 21.164 1.00 87.12 102 ALA A N 1
ATOM 847 C CA . ALA A 1 102 ? -6.624 -6.418 21.275 1.00 87.12 102 ALA A CA 1
ATOM 848 C C . ALA A 1 102 ? -6.082 -5.210 20.492 1.00 87.12 102 ALA A C 1
ATOM 850 O O . ALA A 1 102 ? -5.205 -4.512 20.990 1.00 87.12 102 ALA A O 1
ATOM 851 N N . ILE A 1 103 ? -6.618 -4.946 19.298 1.00 86.38 103 ILE A N 1
ATOM 852 C CA . ILE A 1 103 ? -6.230 -3.810 18.454 1.00 86.38 103 ILE A CA 1
ATOM 853 C C . ILE A 1 103 ? -6.641 -2.494 19.122 1.00 86.38 103 ILE A C 1
ATOM 855 O O . ILE A 1 103 ? -5.808 -1.609 19.295 1.00 86.38 103 ILE A O 1
ATOM 859 N N . VAL A 1 104 ? -7.899 -2.384 19.555 1.00 82.56 104 VAL A N 1
ATOM 860 C CA . VAL A 1 104 ? -8.462 -1.153 20.139 1.00 82.56 104 VAL A CA 1
ATOM 861 C C . VAL A 1 104 ? -7.829 -0.801 21.485 1.00 82.56 104 VAL A C 1
ATOM 863 O O . VAL A 1 104 ? -7.672 0.372 21.793 1.00 82.56 104 VAL A O 1
ATOM 866 N N . LYS A 1 105 ? -7.451 -1.799 22.293 1.00 85.81 105 LYS A N 1
ATOM 867 C CA . LYS A 1 105 ? -6.793 -1.579 23.595 1.00 85.81 105 LYS A CA 1
ATOM 868 C C . LYS A 1 105 ? -5.281 -1.371 23.494 1.00 85.81 105 LYS A C 1
ATOM 870 O O . LYS A 1 105 ? -4.637 -1.212 24.528 1.00 85.81 105 LYS A O 1
ATOM 875 N N . SER A 1 106 ? -4.706 -1.459 22.296 1.00 86.38 106 SER A N 1
ATOM 876 C CA . SER A 1 106 ? -3.266 -1.295 22.107 1.00 86.38 106 SER A CA 1
ATOM 877 C C . SER A 1 106 ? -2.867 0.177 22.071 1.00 86.38 106 SER A C 1
ATOM 879 O O . SER A 1 106 ? -3.663 1.027 21.685 1.00 86.38 106 SER A O 1
ATOM 881 N N . ASP A 1 107 ? -1.607 0.462 22.401 1.00 84.06 107 ASP A N 1
ATOM 882 C CA . ASP A 1 107 ? -1.049 1.817 22.304 1.00 84.06 107 ASP A CA 1
ATOM 883 C C . ASP A 1 107 ? -0.902 2.286 20.839 1.00 84.06 107 ASP A C 1
ATOM 885 O O . ASP A 1 107 ? -0.774 3.479 20.570 1.00 84.06 107 ASP A O 1
ATOM 889 N N . THR A 1 108 ? -0.923 1.350 19.879 1.00 85.00 108 THR A N 1
ATOM 890 C CA . THR A 1 108 ? -0.787 1.599 18.433 1.00 85.00 108 THR A CA 1
ATOM 891 C C . THR A 1 108 ? -1.900 0.902 17.628 1.00 85.00 108 THR A C 1
ATOM 893 O O . THR A 1 108 ? -1.648 -0.020 16.842 1.00 85.00 108 THR A O 1
ATOM 896 N N . PRO A 1 109 ? -3.166 1.337 17.777 1.00 84.94 109 PRO A N 1
ATOM 897 C CA . PRO A 1 109 ? -4.326 0.641 17.216 1.00 84.94 109 PRO A CA 1
ATOM 898 C C . PRO A 1 109 ? -4.286 0.564 15.686 1.00 84.94 109 PRO A C 1
ATOM 900 O O . PRO A 1 109 ? -4.541 -0.493 15.109 1.00 84.94 109 PRO A O 1
ATOM 903 N N . THR A 1 110 ? -3.881 1.640 15.010 1.00 85.69 110 THR A N 1
ATOM 904 C CA . THR A 1 110 ? -3.797 1.664 13.544 1.00 85.69 110 THR A CA 1
ATOM 905 C C . THR A 1 110 ? -2.734 0.714 12.998 1.00 85.69 110 THR A C 1
ATOM 907 O O . THR A 1 110 ? -2.959 0.034 12.000 1.00 85.69 110 THR A O 1
ATOM 910 N N . GLU A 1 111 ? -1.569 0.639 13.642 1.00 88.00 111 GLU A N 1
ATOM 911 C CA . GLU A 1 111 ? -0.497 -0.264 13.219 1.00 88.00 111 GLU A CA 1
ATOM 912 C C . GLU A 1 111 ? -0.922 -1.726 13.358 1.00 88.00 111 GLU A C 1
ATOM 914 O O . GLU A 1 111 ? -0.817 -2.498 12.404 1.00 88.00 111 GLU A O 1
ATOM 919 N N . ASN A 1 112 ? -1.474 -2.083 14.518 1.00 88.44 112 ASN A N 1
ATOM 920 C CA . ASN A 1 112 ? -1.948 -3.436 14.786 1.00 88.44 112 ASN A CA 1
ATOM 921 C C . ASN A 1 112 ? -3.098 -3.840 13.858 1.00 88.44 112 ASN A C 1
ATOM 923 O O . ASN A 1 112 ? -3.159 -4.992 13.422 1.00 88.44 112 ASN A O 1
ATOM 927 N N . LEU A 1 113 ? -3.969 -2.896 13.491 1.00 89.81 113 LEU A N 1
ATOM 928 C CA . LEU A 1 113 ? -4.991 -3.107 12.472 1.00 89.81 113 LEU A CA 1
ATOM 929 C C . LEU A 1 113 ? -4.370 -3.426 11.110 1.00 89.81 113 LEU A C 1
ATOM 931 O O . LEU A 1 113 ? -4.703 -4.451 10.517 1.00 89.81 113 LEU A O 1
ATOM 935 N N . LEU A 1 114 ? -3.458 -2.584 10.616 1.00 88.81 114 LEU A N 1
ATOM 936 C CA . LEU A 1 114 ? -2.823 -2.788 9.310 1.00 88.81 114 LEU A CA 1
ATOM 937 C C . LEU A 1 114 ? -2.067 -4.123 9.259 1.00 88.81 114 LEU A C 1
ATOM 939 O O . LEU A 1 114 ? -2.201 -4.859 8.284 1.00 88.81 114 LEU A O 1
ATOM 943 N N . LEU A 1 115 ? -1.356 -4.491 10.329 1.00 88.38 115 LEU A N 1
ATOM 944 C CA . LEU A 1 115 ? -0.683 -5.788 10.439 1.00 88.38 115 LEU A CA 1
ATOM 945 C C . LEU A 1 115 ? -1.669 -6.963 10.433 1.00 88.38 115 LEU A C 1
ATOM 947 O O . LEU A 1 115 ? -1.421 -7.974 9.775 1.00 88.38 115 LEU A O 1
ATOM 951 N N . ALA A 1 116 ? -2.800 -6.846 11.133 1.00 87.94 116 ALA A N 1
ATOM 952 C CA . ALA A 1 116 ? -3.830 -7.882 11.140 1.00 87.94 116 ALA A CA 1
ATOM 953 C C . ALA A 1 116 ? -4.472 -8.064 9.755 1.00 87.94 116 ALA A C 1
ATOM 955 O O . ALA A 1 116 ? -4.734 -9.196 9.339 1.00 87.94 116 ALA A O 1
ATOM 956 N N . LEU A 1 117 ? -4.697 -6.967 9.027 1.00 88.62 117 LEU A N 1
ATOM 957 C CA . LEU A 1 117 ? -5.228 -6.995 7.665 1.00 88.62 117 LEU A CA 1
ATOM 958 C C . LEU A 1 117 ? -4.212 -7.578 6.669 1.00 88.62 117 LEU A C 1
ATOM 960 O O . LEU A 1 117 ? -4.592 -8.399 5.832 1.00 88.62 117 LEU A O 1
ATOM 964 N N . GLU A 1 118 ? -2.927 -7.227 6.787 1.00 87.81 118 GLU A N 1
ATOM 965 C CA . GLU A 1 118 ? -1.841 -7.812 5.984 1.00 87.81 118 GLU A CA 1
ATOM 966 C C . GLU A 1 118 ? -1.694 -9.313 6.244 1.00 87.81 118 GLU A C 1
ATOM 968 O O . GLU A 1 118 ? -1.631 -10.105 5.304 1.00 87.81 118 GLU A O 1
ATOM 973 N N . GLY A 1 119 ? -1.702 -9.724 7.516 1.00 85.00 119 GLY A N 1
ATOM 974 C CA . GLY A 1 119 ? -1.585 -11.128 7.912 1.00 85.00 119 GLY A CA 1
ATOM 975 C C . GLY A 1 119 ? -2.737 -12.001 7.408 1.00 85.00 119 GLY A C 1
ATOM 976 O O . GLY A 1 119 ? -2.562 -13.202 7.210 1.00 85.00 119 GLY A O 1
ATOM 977 N N . LYS A 1 120 ? -3.908 -11.402 7.157 1.00 84.94 120 LYS A N 1
ATOM 978 C CA . LYS A 1 120 ? -5.069 -12.062 6.540 1.00 84.94 120 LYS A CA 1
ATOM 979 C C . LYS A 1 120 ? -5.145 -11.883 5.023 1.00 84.94 120 LYS A C 1
ATOM 981 O O . LYS A 1 120 ? -6.124 -12.323 4.425 1.00 84.94 120 LYS A O 1
ATOM 986 N N . PHE A 1 121 ? -4.142 -11.254 4.407 1.00 82.94 121 PHE A N 1
ATOM 987 C CA . PHE A 1 121 ? -4.109 -10.930 2.979 1.00 82.94 121 PHE A CA 1
ATOM 988 C C . PHE A 1 121 ? -5.314 -10.093 2.510 1.00 82.94 121 PHE A C 1
ATOM 990 O O . PHE A 1 121 ? -5.717 -10.169 1.353 1.00 82.94 121 PHE A O 1
ATOM 997 N N . LEU A 1 122 ? -5.902 -9.304 3.414 1.00 83.19 122 LEU A N 1
ATOM 998 C CA . LEU A 1 122 ? -7.010 -8.397 3.105 1.00 83.19 122 LEU A CA 1
ATOM 999 C C . LEU A 1 122 ? -6.515 -7.091 2.486 1.00 83.19 122 LEU A C 1
ATOM 1001 O O . LEU A 1 122 ? -7.238 -6.482 1.702 1.00 83.19 122 LEU A O 1
ATOM 1005 N N . ILE A 1 123 ? -5.290 -6.693 2.834 1.00 84.25 123 ILE A N 1
ATOM 1006 C CA . ILE A 1 123 ? -4.565 -5.586 2.217 1.00 84.25 123 ILE A CA 1
ATOM 1007 C C . ILE A 1 123 ? -3.178 -6.069 1.820 1.00 84.25 123 ILE A C 1
ATOM 1009 O O . ILE A 1 123 ? -2.530 -6.823 2.552 1.00 84.25 123 ILE A O 1
ATOM 1013 N N . GLN A 1 124 ? -2.729 -5.661 0.641 1.00 81.94 124 GLN A N 1
ATOM 1014 C CA . GLN A 1 124 ? -1.432 -6.030 0.100 1.00 81.94 124 GLN A CA 1
ATOM 1015 C C . GLN A 1 124 ? -0.835 -4.831 -0.641 1.00 81.94 124 GLN A C 1
ATOM 1017 O O . GLN A 1 124 ? -1.575 -4.019 -1.190 1.00 81.94 124 GLN A O 1
ATOM 1022 N N . PRO A 1 125 ? 0.501 -4.741 -0.777 1.00 78.06 125 PRO A N 1
ATOM 1023 C CA . PRO A 1 125 ? 1.121 -3.676 -1.569 1.00 78.06 125 PRO A CA 1
ATOM 1024 C C . PRO A 1 125 ? 0.583 -3.620 -3.002 1.00 78.06 125 PRO A C 1
ATOM 1026 O O . PRO A 1 125 ? 0.585 -2.580 -3.656 1.00 78.06 125 PRO A O 1
ATOM 1029 N N . TYR A 1 126 ? 0.141 -4.770 -3.514 1.00 74.56 126 TYR A N 1
ATOM 1030 C CA . TYR A 1 126 ? -0.378 -4.890 -4.861 1.00 74.56 126 TYR A CA 1
ATOM 1031 C C . TYR A 1 126 ? -1.902 -4.799 -4.979 1.00 74.56 126 TYR A C 1
ATOM 1033 O O . TYR A 1 126 ? -2.384 -4.661 -6.106 1.00 74.56 126 TYR A O 1
ATOM 1041 N N . ASP A 1 127 ? -2.622 -4.815 -3.864 1.00 75.75 127 ASP A N 1
ATOM 1042 C CA . ASP A 1 127 ? -4.078 -4.748 -3.808 1.00 75.75 127 ASP A CA 1
ATOM 1043 C C . ASP A 1 127 ? -4.489 -4.005 -2.531 1.00 75.75 127 ASP A C 1
ATOM 1045 O O . ASP A 1 127 ? -4.454 -4.540 -1.419 1.00 75.75 127 ASP A O 1
ATOM 1049 N N . VAL A 1 128 ? -4.822 -2.728 -2.711 1.00 84.31 128 VAL A N 1
ATOM 1050 C CA . VAL A 1 128 ? -5.34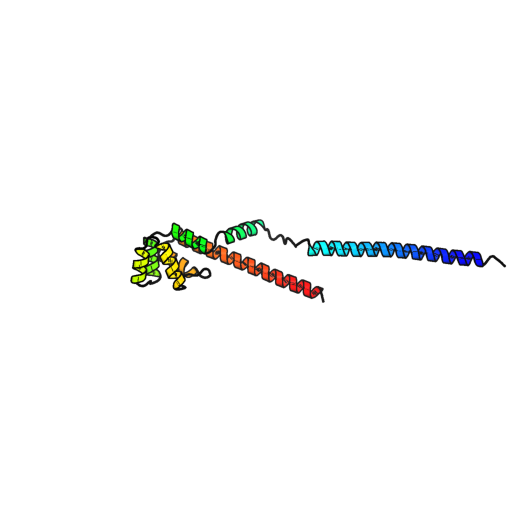6 -1.850 -1.657 1.00 84.31 128 VAL A CA 1
ATOM 1051 C C . VAL A 1 128 ? -6.788 -1.434 -1.957 1.00 84.31 128 VAL A C 1
ATOM 1053 O O . VAL A 1 128 ? -7.335 -0.570 -1.278 1.00 84.31 128 VAL A O 1
ATOM 1056 N N . ASP A 1 129 ? -7.426 -2.058 -2.949 1.00 82.44 129 ASP A N 1
ATOM 1057 C CA . ASP A 1 129 ? -8.752 -1.674 -3.443 1.00 82.44 129 ASP A CA 1
ATOM 1058 C C . ASP A 1 129 ? -9.806 -1.927 -2.367 1.00 82.44 129 ASP A C 1
ATOM 1060 O O . ASP A 1 129 ? -10.637 -1.070 -2.074 1.00 82.44 129 ASP A O 1
ATOM 1064 N N . ARG A 1 130 ? -9.673 -3.058 -1.669 1.00 83.25 130 ARG A N 1
ATOM 1065 C CA . ARG A 1 130 ? -10.504 -3.397 -0.507 1.00 83.25 130 ARG A CA 1
ATOM 1066 C C . ARG A 1 130 ? -10.355 -2.404 0.640 1.00 83.25 130 ARG A C 1
ATOM 1068 O O . ARG A 1 130 ? -11.299 -2.192 1.394 1.00 83.25 130 ARG A O 1
ATOM 1075 N N . LEU A 1 131 ? -9.176 -1.799 0.790 1.00 85.69 131 LEU A N 1
ATOM 1076 C CA . LEU A 1 131 ? -8.940 -0.784 1.812 1.00 85.69 131 LEU A CA 1
ATOM 1077 C C . LEU A 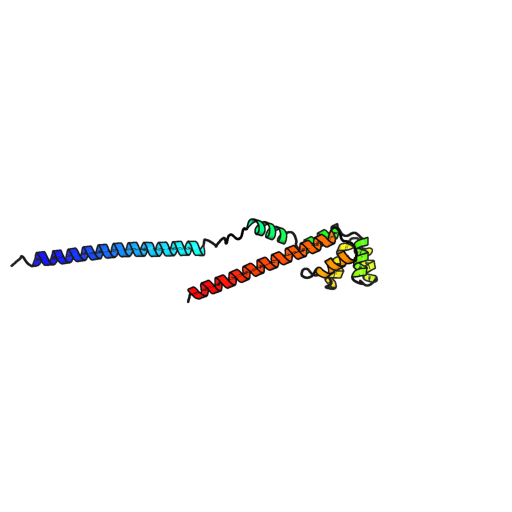1 131 ? -9.592 0.553 1.423 1.00 85.69 131 LEU A C 1
ATOM 1079 O O . LEU A 1 131 ? -10.192 1.201 2.278 1.00 85.69 131 LEU A O 1
ATOM 1083 N N . ALA A 1 132 ? -9.532 0.939 0.143 1.00 83.38 132 ALA A N 1
ATOM 1084 C CA . ALA A 1 132 ? -10.237 2.114 -0.382 1.00 83.38 132 ALA A CA 1
ATOM 1085 C C . ALA A 1 132 ? -11.764 1.977 -0.246 1.00 83.38 132 ALA A C 1
ATOM 1087 O O . ALA A 1 132 ? -12.447 2.909 0.192 1.00 83.38 132 ALA A O 1
ATOM 1088 N N . GLU A 1 133 ? -12.292 0.796 -0.573 1.00 84.62 133 GLU A N 1
ATOM 1089 C CA . GLU A 1 133 ? -13.707 0.457 -0.411 1.00 84.62 133 GLU A CA 1
ATOM 1090 C C . GLU A 1 133 ? -14.122 0.554 1.061 1.00 84.62 133 GLU A C 1
ATOM 1092 O O . GLU A 1 133 ? -15.075 1.262 1.387 1.00 84.62 133 GLU A O 1
ATOM 1097 N N . ALA A 1 134 ? -13.339 -0.043 1.966 1.00 86.94 134 ALA A N 1
ATOM 1098 C CA . ALA A 1 134 ? -13.584 0.032 3.401 1.00 86.94 134 ALA A CA 1
ATOM 1099 C C . ALA A 1 134 ? -13.609 1.480 3.914 1.00 86.94 134 ALA A C 1
ATOM 1101 O O . ALA A 1 134 ? -14.519 1.857 4.648 1.00 86.94 134 ALA A O 1
ATOM 1102 N N . PHE A 1 135 ? -12.662 2.332 3.501 1.00 86.06 135 PHE A N 1
ATOM 1103 C CA . PHE A 1 135 ? -12.672 3.747 3.890 1.00 86.06 135 PHE A CA 1
ATOM 1104 C C . PHE A 1 135 ? -13.908 4.498 3.382 1.00 86.06 135 PHE A C 1
ATOM 1106 O O . PHE A 1 135 ? -14.416 5.387 4.073 1.00 86.06 135 PHE A O 1
ATOM 1113 N N . THR A 1 136 ? -14.398 4.137 2.197 1.00 82.25 136 THR A N 1
ATOM 1114 C CA . THR A 1 136 ? -15.589 4.737 1.591 1.00 82.25 136 THR A CA 1
ATOM 1115 C C . THR A 1 136 ? -16.860 4.334 2.334 1.00 82.25 136 THR A C 1
ATOM 1117 O O . THR A 1 136 ? -17.646 5.208 2.702 1.00 82.25 136 THR A O 1
ATOM 1120 N N . GLU A 1 137 ? -17.034 3.040 2.595 1.00 82.94 137 GLU A N 1
ATOM 1121 C CA . GLU A 1 137 ? -18.203 2.463 3.273 1.00 82.94 137 GLU A CA 1
ATOM 1122 C C . GLU A 1 137 ? -18.293 2.896 4.740 1.00 82.94 137 GLU A C 1
ATOM 1124 O O . GLU A 1 137 ? -19.360 3.227 5.254 1.00 82.94 137 GLU A O 1
ATOM 1129 N N . VAL A 1 138 ? -17.146 2.982 5.414 1.00 81.81 138 VAL A N 1
ATOM 1130 C CA . VAL A 1 138 ? -17.056 3.401 6.817 1.00 81.81 138 VAL A CA 1
ATOM 1131 C C . VAL A 1 138 ? -17.215 4.926 6.989 1.00 81.81 138 VAL A C 1
ATOM 1133 O O . VAL A 1 138 ? -17.364 5.433 8.105 1.00 81.81 138 VAL A O 1
ATOM 1136 N N . GLY A 1 139 ? -17.218 5.688 5.890 1.00 73.75 139 GLY A N 1
ATOM 1137 C CA . GLY A 1 139 ? -17.380 7.142 5.914 1.00 73.75 139 GLY A CA 1
ATOM 1138 C C . GLY A 1 139 ? -16.121 7.907 6.338 1.00 73.75 139 GLY A C 1
ATOM 1139 O O . GLY A 1 139 ? -16.207 9.084 6.683 1.00 73.75 139 GLY A O 1
ATOM 1140 N N . LEU A 1 140 ? -14.938 7.288 6.266 1.00 74.56 140 LEU A N 1
ATOM 1141 C CA . LEU A 1 140 ? -13.625 7.902 6.540 1.00 74.56 140 LEU A CA 1
ATOM 1142 C C . LEU A 1 140 ? -13.088 8.665 5.314 1.00 74.56 140 LEU A C 1
ATOM 1144 O O . LEU A 1 140 ? -11.919 8.576 4.933 1.00 74.56 140 LEU A O 1
ATOM 1148 N N . LYS A 1 141 ? -13.986 9.406 4.661 1.00 63.66 141 LYS A N 1
ATOM 1149 C CA . LYS A 1 141 ? -13.871 9.799 3.252 1.00 63.66 141 LYS A CA 1
ATOM 1150 C C . LYS A 1 141 ? -12.941 10.985 2.969 1.00 63.66 141 LYS A C 1
ATOM 1152 O O . LYS A 1 141 ? -12.801 11.366 1.815 1.00 63.66 141 LYS A O 1
ATOM 1157 N N . SER A 1 142 ? -12.333 11.604 3.979 1.00 68.25 142 SER A N 1
ATOM 1158 C CA . SER A 1 142 ? -11.573 12.845 3.779 1.00 68.25 142 SER A CA 1
ATOM 1159 C C . SER A 1 142 ? -10.127 12.585 3.358 1.00 68.25 142 SER A C 1
ATOM 1161 O O . SER A 1 142 ? -9.757 12.869 2.224 1.00 68.25 142 SER A O 1
ATOM 1163 N N . THR A 1 143 ? -9.310 12.026 4.249 1.00 69.19 143 THR A N 1
ATOM 1164 C CA . THR A 1 143 ? -7.856 11.946 4.026 1.00 69.19 143 THR A CA 1
ATOM 1165 C C . THR A 1 143 ? -7.400 10.534 3.677 1.00 69.19 143 THR A C 1
ATOM 1167 O O . THR A 1 143 ? -6.641 10.352 2.731 1.00 69.19 143 THR A O 1
ATOM 1170 N N . CYS A 1 144 ? -7.891 9.514 4.386 1.00 74.12 144 CYS A N 1
ATOM 1171 C CA . CYS A 1 144 ? -7.433 8.134 4.198 1.00 74.12 144 CYS A CA 1
ATOM 1172 C C . CYS A 1 144 ? -7.827 7.565 2.827 1.00 74.12 144 CYS A C 1
ATOM 1174 O O . CYS A 1 144 ? -6.987 6.975 2.154 1.00 74.12 144 CYS A O 1
ATOM 1176 N N . SER A 1 145 ? -9.060 7.817 2.370 1.00 74.12 145 SER A N 1
ATOM 1177 C CA . SER A 1 145 ? -9.509 7.420 1.025 1.00 74.12 145 SER A CA 1
ATOM 1178 C C . SER A 1 145 ? -8.653 8.060 -0.071 1.00 74.12 145 SER A C 1
ATOM 1180 O O . SER A 1 145 ? -8.152 7.362 -0.945 1.00 74.12 145 SER A O 1
ATOM 1182 N N . TYR A 1 146 ? -8.407 9.373 0.023 1.00 78.94 146 TYR A N 1
ATOM 1183 C CA . TYR A 1 146 ? -7.575 1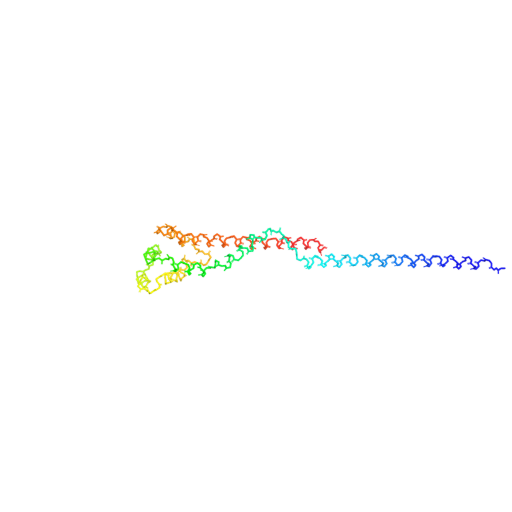0.094 -0.943 1.00 78.94 146 TYR A CA 1
ATOM 1184 C C . TYR A 1 146 ? -6.150 9.532 -1.014 1.00 78.94 146 TYR A C 1
ATOM 1186 O O . TYR A 1 146 ? -5.588 9.408 -2.098 1.00 78.94 146 TYR A O 1
ATOM 1194 N N . LEU A 1 147 ? -5.563 9.168 0.131 1.00 79.12 147 LEU A N 1
ATOM 1195 C CA . LEU A 1 147 ? -4.217 8.593 0.189 1.00 79.12 147 LEU A CA 1
ATOM 1196 C C . LEU A 1 147 ? -4.132 7.240 -0.525 1.00 79.12 147 LEU A C 1
ATOM 1198 O O . LEU A 1 147 ? -3.151 6.984 -1.225 1.00 79.12 147 LEU A O 1
ATOM 1202 N N . VAL A 1 148 ? -5.150 6.389 -0.372 1.00 81.69 148 VAL A N 1
ATOM 1203 C CA . VAL A 1 148 ? -5.197 5.089 -1.054 1.00 81.69 148 VAL A CA 1
ATOM 1204 C C . VAL A 1 148 ? -5.404 5.269 -2.559 1.00 81.69 148 VAL A C 1
ATOM 1206 O O . VAL A 1 148 ? -4.663 4.673 -3.342 1.00 81.69 148 VAL A O 1
ATOM 1209 N N . ASP A 1 149 ? -6.321 6.149 -2.966 1.00 81.25 149 ASP A N 1
ATOM 1210 C CA . ASP A 1 149 ? -6.565 6.459 -4.380 1.00 81.25 149 ASP A CA 1
ATOM 1211 C C . ASP A 1 149 ? -5.306 7.033 -5.047 1.00 81.25 149 ASP A C 1
ATOM 1213 O O . ASP A 1 149 ? -4.914 6.640 -6.151 1.00 81.25 149 ASP A O 1
ATOM 1217 N N . PHE A 1 150 ? -4.622 7.948 -4.353 1.00 81.75 150 PHE A N 1
ATOM 1218 C CA . PHE A 1 150 ? -3.373 8.541 -4.818 1.00 81.75 150 PHE A CA 1
ATOM 1219 C C . PHE A 1 150 ? -2.265 7.490 -4.958 1.00 81.75 150 PHE A C 1
ATOM 1221 O O . PHE A 1 150 ? -1.556 7.473 -5.969 1.00 81.75 150 PHE A O 1
ATOM 1228 N N . TYR A 1 151 ? -2.138 6.575 -3.993 1.00 82.75 151 TYR A N 1
ATOM 1229 C CA . TYR A 1 151 ? -1.197 5.457 -4.071 1.00 82.75 151 TYR A CA 1
ATOM 1230 C C . TYR A 1 151 ? -1.480 4.548 -5.277 1.00 82.75 151 TYR A C 1
ATOM 1232 O O . TYR A 1 151 ? -0.568 4.249 -6.055 1.00 82.75 151 TYR A O 1
ATOM 1240 N N . GLN A 1 152 ? -2.736 4.142 -5.481 1.00 81.44 152 GLN A N 1
ATOM 1241 C CA . GLN A 1 152 ? -3.136 3.302 -6.615 1.00 81.44 152 GLN A CA 1
ATOM 1242 C C . GLN A 1 152 ? -2.837 3.976 -7.951 1.00 81.44 152 GLN A C 1
ATOM 1244 O O . GLN A 1 152 ? -2.236 3.358 -8.836 1.00 81.44 152 GLN A O 1
ATOM 1249 N N . LYS A 1 153 ? -3.210 5.252 -8.089 1.00 82.38 153 LYS A N 1
ATOM 1250 C CA . LYS A 1 153 ? -2.958 6.030 -9.300 1.00 82.38 153 LYS A CA 1
ATOM 1251 C C . LYS A 1 153 ? -1.465 6.096 -9.599 1.00 82.38 153 LYS A C 1
ATOM 1253 O O . LYS A 1 153 ? -1.048 5.692 -10.686 1.00 82.38 153 LYS A O 1
ATOM 1258 N N . THR A 1 154 ? -0.666 6.493 -8.609 1.00 77.88 154 THR A N 1
ATOM 1259 C CA . THR A 1 154 ? 0.790 6.629 -8.744 1.00 77.88 154 THR A CA 1
ATOM 1260 C C . THR A 1 154 ? 1.430 5.305 -9.163 1.00 77.88 154 THR A C 1
ATOM 1262 O O . THR A 1 154 ? 2.235 5.241 -10.094 1.00 77.88 154 THR A O 1
ATOM 1265 N N . ARG A 1 155 ? 1.010 4.204 -8.534 1.00 80.38 155 ARG A N 1
ATOM 1266 C CA . ARG A 1 155 ? 1.482 2.863 -8.877 1.00 80.38 155 ARG A CA 1
ATOM 1267 C C . ARG A 1 155 ? 1.062 2.433 -10.283 1.00 80.38 155 ARG A C 1
ATOM 1269 O O . ARG A 1 155 ? 1.878 1.860 -11.003 1.00 80.38 155 ARG A O 1
ATOM 1276 N N . SER A 1 156 ? -0.186 2.671 -10.681 1.00 78.44 156 SER A N 1
ATOM 1277 C CA . SER A 1 156 ? -0.699 2.283 -12.002 1.00 78.44 156 SER A CA 1
ATOM 1278 C C . SER A 1 156 ? 0.057 2.988 -13.134 1.00 78.44 156 SER A C 1
ATOM 1280 O O . SER A 1 156 ? 0.479 2.353 -14.102 1.00 78.44 156 SER A O 1
ATOM 1282 N N . GLU A 1 157 ? 0.328 4.279 -12.962 1.00 77.88 157 GLU A N 1
ATOM 1283 C CA . GLU A 1 157 ? 1.100 5.098 -13.889 1.00 77.88 157 GLU A CA 1
ATOM 1284 C C . GLU A 1 157 ? 2.574 4.656 -13.918 1.00 77.88 157 GLU A C 1
ATOM 1286 O O . GLU A 1 157 ? 3.149 4.492 -14.999 1.00 77.88 157 GLU A O 1
ATOM 1291 N N . TYR A 1 158 ? 3.173 4.332 -12.765 1.00 75.94 158 TYR A N 1
ATOM 1292 C CA . TYR A 1 158 ? 4.512 3.737 -12.709 1.00 75.94 158 TYR A CA 1
ATOM 1293 C C . TYR A 1 158 ? 4.577 2.409 -13.484 1.00 75.94 158 TYR A C 1
ATOM 1295 O O . TYR A 1 158 ? 5.425 2.228 -14.360 1.00 75.94 158 TYR A O 1
ATOM 1303 N N . LEU A 1 159 ? 3.638 1.490 -13.245 1.00 75.44 159 LEU A N 1
ATOM 1304 C CA . LEU A 1 159 ? 3.580 0.214 -13.962 1.00 75.44 159 LEU A CA 1
ATOM 1305 C C . LEU A 1 159 ? 3.400 0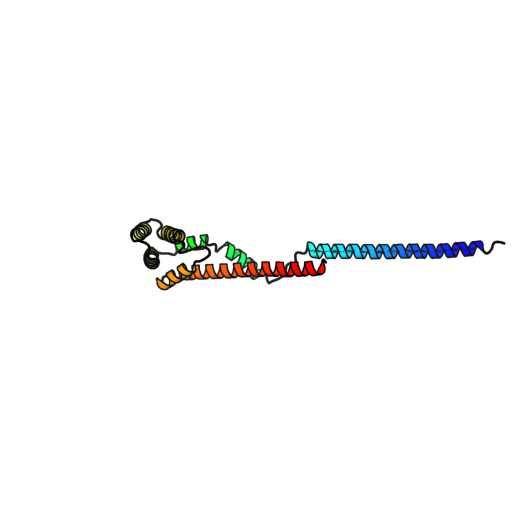.414 -15.473 1.00 75.44 159 LEU A C 1
ATOM 1307 O O . LEU A 1 159 ? 4.057 -0.270 -16.265 1.00 75.44 159 LEU A O 1
ATOM 1311 N N . TRP A 1 160 ? 2.570 1.377 -15.881 1.00 73.75 160 TRP A N 1
ATOM 1312 C CA . TRP A 1 160 ? 2.368 1.731 -17.283 1.00 73.75 160 TRP A CA 1
ATOM 1313 C C . TRP A 1 160 ? 3.642 2.274 -17.942 1.00 73.75 160 TRP A C 1
ATOM 1315 O O . TRP A 1 160 ? 4.004 1.840 -19.040 1.00 73.75 160 TRP A O 1
ATOM 1325 N N . THR A 1 161 ? 4.381 3.165 -17.275 1.00 75.44 161 THR A N 1
ATOM 1326 C CA . THR A 1 161 ? 5.655 3.684 -17.805 1.00 75.44 161 THR A CA 1
ATOM 1327 C C . THR A 1 161 ? 6.708 2.579 -17.922 1.00 75.44 161 THR A C 1
ATOM 1329 O O . THR A 1 161 ? 7.380 2.475 -18.956 1.00 75.44 161 THR A O 1
ATOM 1332 N N . CYS A 1 162 ? 6.802 1.683 -16.934 1.00 71.81 162 CYS A N 1
ATOM 1333 C CA . CYS A 1 162 ? 7.667 0.506 -16.996 1.00 71.81 162 CYS A CA 1
ATOM 1334 C C . CYS A 1 162 ? 7.292 -0.435 -18.149 1.00 71.81 162 CYS A C 1
ATOM 1336 O O . CYS A 1 162 ? 8.180 -0.940 -18.845 1.00 71.81 162 CYS A O 1
ATOM 1338 N N . TYR A 1 163 ? 5.996 -0.671 -18.368 1.00 72.31 163 TYR A N 1
ATOM 1339 C CA . TYR A 1 163 ? 5.494 -1.478 -19.479 1.00 72.31 163 TYR A CA 1
ATOM 1340 C C . TYR A 1 163 ? 5.854 -0.850 -20.830 1.00 72.31 163 TYR A C 1
ATOM 1342 O O . TYR A 1 163 ? 6.467 -1.508 -21.676 1.00 72.31 163 TYR A O 1
ATOM 1350 N N . LYS A 1 164 ? 5.560 0.444 -21.009 1.00 74.38 164 LYS A N 1
ATOM 1351 C CA . LYS A 1 164 ? 5.868 1.204 -22.227 1.00 74.38 164 LYS A CA 1
ATOM 1352 C C . LYS A 1 164 ? 7.363 1.162 -22.547 1.00 74.38 164 LYS A C 1
ATOM 1354 O O . LYS A 1 164 ? 7.733 0.869 -23.681 1.00 74.38 164 LYS A O 1
ATOM 1359 N N . LYS A 1 165 ? 8.230 1.360 -21.548 1.00 70.50 165 LYS A N 1
ATOM 1360 C CA . LYS A 1 165 ? 9.693 1.296 -21.705 1.00 70.50 165 LYS A CA 1
ATOM 1361 C C . LYS A 1 165 ? 10.177 -0.092 -22.138 1.00 70.50 165 LYS A C 1
ATOM 1363 O O . LYS A 1 165 ? 11.020 -0.190 -23.027 1.00 70.50 165 LYS A O 1
ATOM 1368 N N . ARG A 1 166 ? 9.624 -1.167 -21.560 1.00 66.00 166 ARG A N 1
ATOM 1369 C CA . ARG A 1 166 ? 9.942 -2.553 -21.957 1.00 66.00 166 ARG A CA 1
ATOM 1370 C C . ARG A 1 166 ? 9.496 -2.862 -23.385 1.00 66.00 166 ARG A C 1
ATOM 1372 O O . ARG A 1 166 ? 10.250 -3.492 -24.122 1.00 66.00 166 ARG A O 1
ATOM 1379 N N . ASN A 1 167 ? 8.309 -2.410 -23.784 1.00 68.50 167 ASN A N 1
ATOM 1380 C CA . ASN A 1 167 ? 7.809 -2.628 -25.140 1.00 68.50 167 ASN A CA 1
ATOM 1381 C C . ASN A 1 167 ? 8.592 -1.821 -26.180 1.00 68.50 167 ASN A C 1
ATOM 1383 O O . ASN A 1 167 ? 8.965 -2.382 -27.206 1.00 68.50 167 ASN A O 1
ATOM 1387 N N . LEU A 1 168 ? 8.935 -0.558 -25.897 1.00 63.62 168 LEU A N 1
ATOM 1388 C CA . LEU A 1 168 ? 9.842 0.208 -26.757 1.00 63.62 168 LEU A CA 1
ATOM 1389 C C . LEU A 1 168 ? 11.209 -0.473 -26.882 1.00 63.62 168 LEU A C 1
ATOM 1391 O O . LEU A 1 168 ? 11.712 -0.608 -27.991 1.00 63.62 168 LEU A O 1
ATOM 1395 N N . GLY A 1 169 ? 11.783 -0.966 -25.780 1.00 61.69 169 GLY A N 1
ATOM 1396 C CA . GLY A 1 169 ? 13.043 -1.713 -25.820 1.00 61.69 169 GLY A CA 1
ATOM 1397 C C . GLY A 1 169 ? 12.964 -2.970 -26.692 1.00 61.69 169 GLY A C 1
ATOM 1398 O O . GLY A 1 169 ? 13.888 -3.250 -27.451 1.00 61.69 169 GLY A O 1
ATOM 1399 N N . ARG A 1 170 ? 11.839 -3.694 -26.644 1.00 60.00 170 ARG A N 1
ATOM 1400 C CA . ARG A 1 170 ? 11.607 -4.890 -27.467 1.00 60.00 170 ARG A CA 1
ATOM 1401 C C . ARG A 1 170 ? 11.423 -4.551 -28.953 1.00 60.00 170 ARG A C 1
ATOM 1403 O O . ARG A 1 170 ? 11.961 -5.257 -29.799 1.00 60.00 170 ARG A O 1
ATOM 1410 N N . VAL A 1 171 ? 10.717 -3.464 -29.274 1.00 62.97 171 VAL A N 1
ATOM 1411 C CA . VAL A 1 171 ? 10.554 -2.973 -30.656 1.00 62.97 171 VAL A CA 1
ATOM 1412 C C . VAL A 1 171 ? 11.892 -2.514 -31.231 1.00 62.97 171 VAL A C 1
ATOM 1414 O O . VAL A 1 171 ? 12.241 -2.916 -32.335 1.00 62.97 171 VAL A O 1
ATOM 1417 N N . VAL A 1 172 ? 12.668 -1.736 -30.473 1.00 61.81 172 VAL A N 1
ATOM 1418 C CA . VAL A 1 172 ? 13.997 -1.269 -30.892 1.00 61.81 172 VAL A CA 1
ATOM 1419 C C . VAL A 1 172 ? 14.947 -2.447 -31.100 1.00 61.81 172 VAL A C 1
ATOM 1421 O O . VAL A 1 172 ? 15.636 -2.487 -32.112 1.00 61.81 172 VAL A O 1
ATOM 1424 N N . TYR A 1 173 ? 14.943 -3.439 -30.204 1.00 54.12 173 TYR A N 1
ATOM 1425 C CA . TYR A 1 173 ? 15.758 -4.646 -30.360 1.00 54.12 173 TYR A CA 1
ATOM 1426 C C . TYR A 1 173 ? 15.389 -5.437 -31.621 1.00 54.12 173 TYR A C 1
ATOM 1428 O O . TYR A 1 173 ? 16.274 -5.795 -32.390 1.00 54.12 173 TYR A O 1
ATOM 1436 N N . ASN A 1 174 ? 14.095 -5.657 -31.877 1.00 52.38 174 ASN A N 1
ATOM 1437 C CA . ASN A 1 174 ? 13.644 -6.345 -33.090 1.00 52.38 174 ASN A CA 1
ATOM 1438 C C . ASN A 1 174 ? 13.974 -5.560 -34.361 1.00 52.38 174 ASN A C 1
ATOM 1440 O O . ASN A 1 174 ? 14.331 -6.160 -35.369 1.00 52.38 174 ASN A O 1
ATOM 1444 N N . TYR A 1 175 ? 13.886 -4.229 -34.315 1.00 51.84 175 TYR A N 1
ATOM 1445 C CA . TYR A 1 175 ? 14.279 -3.388 -35.437 1.00 51.84 175 TYR A CA 1
ATOM 1446 C C . TYR A 1 175 ? 15.786 -3.511 -35.686 1.00 51.84 175 TYR A C 1
ATOM 1448 O O . TYR A 1 175 ? 16.186 -3.825 -36.792 1.00 51.84 175 TYR A O 1
ATOM 1456 N N . ILE A 1 176 ? 16.633 -3.387 -34.661 1.00 63.50 176 ILE A N 1
ATOM 1457 C CA . ILE A 1 176 ? 18.089 -3.560 -34.807 1.00 63.50 176 ILE A CA 1
ATOM 1458 C C . ILE A 1 176 ? 18.439 -4.970 -35.315 1.00 63.50 176 ILE A C 1
ATOM 1460 O O . ILE A 1 176 ? 19.277 -5.101 -36.202 1.00 63.50 176 ILE A O 1
ATOM 1464 N N . ALA A 1 177 ? 17.776 -6.014 -34.812 1.00 54.03 177 ALA A N 1
ATOM 1465 C CA . ALA A 1 177 ? 18.005 -7.396 -35.235 1.00 54.03 177 ALA A CA 1
ATOM 1466 C C . ALA A 1 177 ? 17.629 -7.653 -36.707 1.00 54.03 177 ALA A C 1
ATOM 1468 O O . ALA A 1 177 ? 18.285 -8.455 -37.361 1.00 54.03 177 ALA A O 1
ATOM 1469 N N . LEU A 1 178 ? 16.621 -6.953 -37.241 1.00 58.44 178 LEU A N 1
ATOM 1470 C CA . LEU A 1 178 ? 16.218 -7.033 -38.653 1.00 58.44 178 LEU A CA 1
ATOM 1471 C C . LEU A 1 178 ? 17.212 -6.373 -39.621 1.00 58.44 178 LEU A C 1
ATOM 1473 O O . LEU A 1 178 ? 17.206 -6.710 -40.797 1.00 58.44 178 LEU A O 1
ATOM 1477 N N . TRP A 1 179 ? 18.040 -5.438 -39.148 1.00 48.59 179 TRP A N 1
ATOM 1478 C CA . TRP A 1 179 ? 19.057 -4.755 -39.962 1.00 48.59 179 TRP A CA 1
ATOM 1479 C C . TRP A 1 179 ? 20.476 -5.307 -39.748 1.00 48.59 179 TRP A C 1
ATOM 1481 O O . TRP A 1 179 ? 21.403 -4.890 -40.439 1.00 48.59 179 TRP A O 1
ATOM 1491 N N . ALA A 1 180 ? 20.658 -6.206 -38.777 1.00 52.75 180 ALA A N 1
ATOM 1492 C CA . ALA A 1 180 ? 21.944 -6.810 -38.423 1.00 52.75 180 ALA A CA 1
ATOM 1493 C C . ALA A 1 180 ? 22.141 -8.237 -38.980 1.00 52.75 180 ALA A C 1
ATOM 1495 O O . ALA A 1 180 ? 23.179 -8.843 -38.707 1.00 52.75 180 ALA A O 1
ATOM 1496 N N . GLY A 1 181 ? 21.167 -8.771 -39.725 1.00 45.22 181 GLY A N 1
ATOM 1497 C CA . GLY A 1 181 ? 21.258 -10.029 -40.477 1.00 45.22 181 GLY A CA 1
ATOM 1498 C C . GLY A 1 181 ? 21.122 -9.777 -41.969 1.00 45.22 181 GLY A C 1
ATOM 1499 O O . GLY A 1 181 ? 21.771 -10.523 -42.732 1.00 45.22 181 GLY A O 1
#

Sequence (181 aa):
MGHQIIVTNEIKAQDLVGYSLFLLVYSLVFACLVFFFFFFFFFFFFAKPKFGIDNDHLSDFVSQSEFFSYGHLKETLQSQLQEDGCLKLTDYFALPDNQRDAIVKSDTPTENLLLALEGKFLIQPYDVDRLAEAFTEVGLKSTCSYLVDFYQKTRSEYLWTCYKKRNLGRVVYNYIALWAG

pLDDT: mean 72.47, std 14.91, range [40.19, 90.62]

Secondary structure (DSSP, 8-state):
--SHHHHHHHHHHHHHHHHHHHHHHHHHHHHHHHHHHHHHHHHHHHS-----S-HHHHHHHHHHHHHS-HHHHHHHHHHH--HHHHHHHHHHTT--HHHHHHHHTSS-HHHHHHHHHHHTTSSBTTB-HHHHHHHHHTT-TTTHHHHHHHHHHHHHHHHHHHHHHHHHHHHHHHHHHHH--

Foldseek 3Di:
DPPPPVVVVVVVVVVVVVVVVVVVVVVVVVVVVVVVVCVVVCCVVVVPPPPPPPCPVVVVLVVVLVVLAPVNLLVVCQVLQDLVNLLQLCVVVVPPPVLSVVLSPDPRNSNSSVVVCVVVVVDDSVDCPSVLVSCVVSVVCDPSNVSSVVSVVSVVVVVVVVVVVVVVVVVVVVVVVVVVD